Protein AF-A0A087UW26-F1 (afdb_monomer_lite)

pLDDT: mean 95.93, std 4.3, range [64.81, 98.56]

Radius of gyration: 13.19 Å; chains: 1; bounding box: 31×25×35 Å

Sequence (98 aa):
MLKVGIKRLFICDELGAHNEVDPICVLDFYIHESKQRSGFGHTLFNAVLQAEKTSPEKLAIDRPTFKSLAFLQKHYGLSSPLVQPNHYVIFPGFFDGR

Structure (mmCIF, N/CA/C/O backbone):
data_AF-A0A087UW26-F1
#
_entry.id   AF-A0A087UW26-F1
#
loop_
_atom_site.group_PDB
_atom_site.id
_atom_site.type_symbol
_atom_site.label_atom_id
_atom_site.label_alt_id
_atom_site.label_comp_id
_atom_site.label_asym_id
_atom_site.label_entity_id
_atom_site.label_seq_id
_atom_site.pdbx_PDB_ins_code
_atom_site.Cartn_x
_atom_site.Cartn_y
_atom_site.Cartn_z
_atom_site.occupancy
_atom_site.B_iso_or_equiv
_atom_site.auth_seq_id
_atom_site.auth_comp_id
_atom_site.auth_asym_id
_atom_site.auth_atom_id
_atom_site.pdbx_PDB_model_num
ATOM 1 N N . MET A 1 1 ? -14.837 -0.061 5.467 1.00 92.69 1 MET A N 1
ATOM 2 C CA . MET A 1 1 ? -14.958 -0.513 4.073 1.00 92.69 1 MET A CA 1
ATOM 3 C C . MET A 1 1 ? -13.577 -0.528 3.444 1.00 92.69 1 MET A C 1
ATOM 5 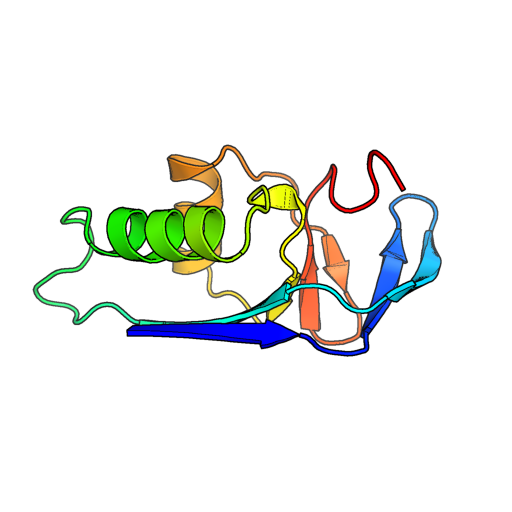O O . MET A 1 1 ? -12.822 0.415 3.641 1.00 92.69 1 MET A O 1
ATOM 9 N N . LEU A 1 2 ? -13.251 -1.600 2.730 1.00 96.75 2 LEU A N 1
ATOM 10 C CA . LEU A 1 2 ? -12.038 -1.723 1.926 1.00 96.75 2 LEU A CA 1
ATOM 11 C C . LEU A 1 2 ? -12.478 -2.193 0.540 1.00 96.75 2 LEU A C 1
ATOM 13 O O . LEU A 1 2 ? -13.186 -3.192 0.441 1.00 96.75 2 LEU A O 1
ATOM 17 N N . LYS A 1 3 ? -12.118 -1.443 -0.501 1.00 98.00 3 LYS A N 1
ATOM 18 C CA . LYS A 1 3 ? -12.441 -1.747 -1.894 1.00 98.00 3 LYS A CA 1
ATOM 19 C C . LYS A 1 3 ? -11.158 -2.089 -2.631 1.00 98.00 3 LYS A C 1
ATOM 21 O O . LYS A 1 3 ? -10.223 -1.286 -2.643 1.00 98.00 3 LYS A O 1
ATOM 26 N N . VAL A 1 4 ? -11.157 -3.245 -3.282 1.00 98.31 4 VAL A N 1
ATOM 27 C CA . VAL A 1 4 ? -10.053 -3.704 -4.122 1.00 98.31 4 VAL A CA 1
ATOM 28 C C . VAL A 1 4 ? -10.528 -4.084 -5.517 1.00 98.31 4 VAL A C 1
ATOM 30 O O . VAL A 1 4 ? -11.724 -4.266 -5.743 1.00 98.31 4 VAL A O 1
ATOM 33 N N . GLY A 1 5 ? -9.597 -4.171 -6.461 1.00 97.88 5 GLY A N 1
ATOM 34 C CA . GLY A 1 5 ? -9.869 -4.708 -7.790 1.00 97.88 5 GLY A CA 1
ATOM 35 C C . GLY A 1 5 ? -8.630 -4.736 -8.673 1.00 97.88 5 GLY A C 1
ATOM 36 O O . GLY A 1 5 ? -7.697 -3.966 -8.461 1.00 97.88 5 GLY A O 1
ATOM 37 N N . ILE A 1 6 ? -8.633 -5.609 -9.677 1.00 98.19 6 ILE A N 1
ATOM 38 C CA . ILE A 1 6 ? -7.549 -5.698 -10.659 1.00 98.19 6 ILE A CA 1
ATOM 39 C C . ILE A 1 6 ? -7.607 -4.487 -11.596 1.00 98.19 6 ILE A C 1
ATOM 41 O O . ILE A 1 6 ? -8.686 -4.100 -12.064 1.00 98.19 6 ILE A O 1
ATOM 45 N N . LYS A 1 7 ? -6.450 -3.880 -11.873 1.00 98.19 7 LYS A N 1
ATOM 46 C CA . LYS A 1 7 ? -6.310 -2.790 -12.846 1.00 98.19 7 LYS A CA 1
ATOM 47 C C . LYS A 1 7 ? -5.100 -3.024 -13.728 1.00 98.19 7 LYS A C 1
ATOM 49 O O . LYS A 1 7 ? -4.044 -3.378 -13.225 1.00 98.19 7 LYS A O 1
ATOM 54 N N . ARG A 1 8 ? -5.252 -2.729 -15.018 1.00 98.00 8 ARG A N 1
ATOM 55 C CA . ARG A 1 8 ? -4.134 -2.632 -15.951 1.00 98.00 8 ARG A CA 1
ATOM 56 C C . ARG A 1 8 ? -3.362 -1.345 -15.669 1.00 98.00 8 ARG A C 1
ATOM 58 O O . ARG A 1 8 ? -3.930 -0.264 -15.823 1.00 98.00 8 ARG A O 1
ATOM 65 N N . LEU A 1 9 ? -2.101 -1.453 -15.259 1.00 97.50 9 LEU A N 1
ATOM 66 C CA . LEU A 1 9 ? -1.239 -0.319 -14.922 1.00 97.50 9 LEU A CA 1
ATOM 67 C C . LEU A 1 9 ? 0.097 -0.397 -15.671 1.00 97.50 9 LEU A C 1
ATOM 69 O O . LEU A 1 9 ? 0.654 -1.475 -15.855 1.00 97.50 9 LEU A O 1
ATOM 73 N N . PHE A 1 10 ? 0.636 0.769 -16.029 1.00 96.69 10 PHE A N 1
ATOM 74 C CA . PHE A 1 10 ? 2.038 0.939 -16.414 1.00 96.69 10 PHE A CA 1
ATOM 75 C C . PHE A 1 10 ? 2.816 1.432 -15.193 1.00 96.69 10 PHE A C 1
ATOM 77 O O . PHE A 1 10 ? 2.513 2.506 -14.670 1.00 96.69 10 PHE A O 1
ATOM 84 N N . ILE A 1 11 ? 3.771 0.636 -14.716 1.00 96.50 11 ILE A N 1
ATOM 85 C CA . ILE A 1 11 ? 4.495 0.852 -13.457 1.00 96.50 11 ILE A CA 1
ATOM 86 C C . ILE A 1 11 ? 6.000 0.832 -13.728 1.00 96.50 11 ILE A C 1
ATOM 88 O O . ILE A 1 11 ? 6.490 -0.050 -14.430 1.00 96.50 11 ILE A O 1
ATOM 92 N N . CYS A 1 12 ? 6.721 1.798 -13.171 1.00 95.31 12 CYS A N 1
ATOM 93 C CA . CYS A 1 12 ? 8.177 1.831 -13.158 1.00 95.31 12 CYS A CA 1
ATOM 94 C C . CYS A 1 12 ? 8.710 0.950 -12.027 1.00 95.31 12 CYS A C 1
ATOM 96 O O . CYS A 1 12 ? 8.286 1.096 -10.875 1.00 95.31 12 CYS A O 1
ATOM 98 N N . ASP A 1 13 ? 9.646 0.064 -12.351 1.00 90.69 13 ASP A N 1
ATOM 99 C CA . ASP A 1 13 ? 10.429 -0.649 -11.344 1.00 90.69 13 ASP A CA 1
ATOM 100 C C . ASP A 1 13 ? 11.566 0.217 -10.773 1.00 90.69 13 ASP A C 1
ATOM 102 O O . ASP A 1 13 ? 11.754 1.377 -11.149 1.00 90.69 13 ASP A O 1
ATOM 106 N N . GLU A 1 14 ? 12.319 -0.347 -9.828 1.00 85.62 14 GLU A N 1
ATOM 107 C CA . GLU A 1 14 ? 13.429 0.331 -9.145 1.00 85.62 14 GLU A CA 1
ATOM 108 C C . GLU A 1 14 ? 14.598 0.683 -10.083 1.00 85.62 14 GLU A C 1
ATOM 110 O O . GLU A 1 14 ? 15.395 1.564 -9.766 1.00 85.62 14 GLU A O 1
ATOM 115 N N . LEU A 1 15 ? 14.686 0.033 -11.249 1.00 88.12 15 LEU A N 1
ATOM 116 C CA . LEU A 1 15 ? 15.682 0.306 -12.287 1.00 88.12 15 LEU A CA 1
ATOM 117 C C . LEU A 1 15 ? 15.179 1.336 -13.314 1.00 88.12 15 LEU A C 1
ATOM 119 O O . LEU A 1 15 ? 15.914 1.710 -14.228 1.00 88.12 15 LEU A O 1
ATOM 123 N N . GLY A 1 16 ? 13.938 1.811 -13.161 1.00 85.94 16 GLY A N 1
ATOM 124 C CA . GLY A 1 16 ? 13.297 2.777 -14.045 1.00 85.94 16 GLY A CA 1
ATOM 125 C C . GLY A 1 16 ? 12.665 2.165 -15.295 1.00 85.94 16 GLY A C 1
ATOM 126 O O . GLY A 1 16 ? 12.196 2.915 -16.153 1.00 85.94 16 GLY A O 1
ATOM 127 N N . ALA A 1 17 ? 12.616 0.836 -15.426 1.00 91.75 17 ALA A N 1
ATOM 128 C CA . ALA A 1 17 ? 11.967 0.201 -16.565 1.00 91.75 17 ALA A CA 1
ATOM 129 C C . ALA A 1 17 ? 10.442 0.186 -16.391 1.00 91.75 17 ALA A C 1
AT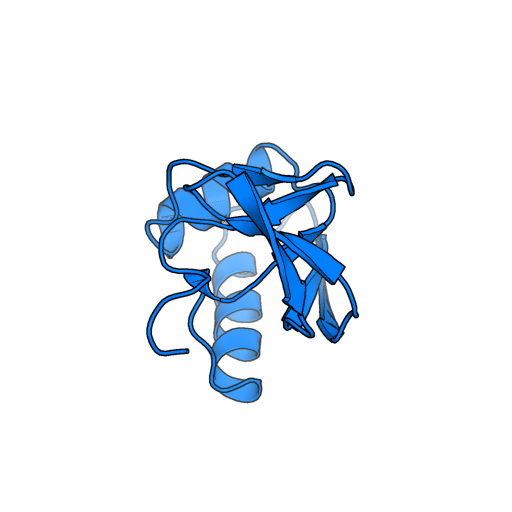OM 131 O O . ALA A 1 17 ? 9.902 -0.039 -15.304 1.00 91.75 17 ALA A O 1
ATOM 132 N N . HIS A 1 18 ? 9.732 0.446 -17.489 1.00 93.69 18 HIS A N 1
ATOM 133 C CA . HIS A 1 18 ? 8.274 0.453 -17.516 1.00 93.69 18 HIS A CA 1
ATOM 134 C C . HIS A 1 18 ? 7.733 -0.952 -17.765 1.00 93.69 18 HIS A C 1
ATOM 136 O O . HIS A 1 18 ? 8.048 -1.584 -18.770 1.00 93.69 18 HIS A O 1
ATOM 142 N N . ASN A 1 19 ? 6.858 -1.399 -16.873 1.00 94.88 19 ASN A N 1
ATOM 143 C CA . ASN A 1 19 ? 6.233 -2.708 -16.906 1.00 94.88 19 ASN A CA 1
ATOM 144 C C . ASN A 1 19 ? 4.710 -2.555 -16.995 1.00 94.88 19 ASN A C 1
ATOM 146 O O . ASN A 1 19 ? 4.106 -1.829 -16.201 1.00 94.88 19 ASN A O 1
ATOM 150 N N . GLU A 1 20 ? 4.083 -3.266 -17.931 1.00 96.62 20 GLU A N 1
ATOM 151 C CA . GLU A 1 20 ? 2.625 -3.389 -18.008 1.00 96.62 20 GLU A CA 1
ATOM 152 C C . GLU A 1 20 ? 2.156 -4.555 -17.133 1.00 96.62 20 GLU A C 1
ATOM 154 O O . GLU A 1 20 ? 2.651 -5.677 -17.246 1.00 96.62 20 GLU A O 1
ATOM 159 N N . VAL A 1 21 ? 1.235 -4.284 -16.208 1.00 96.44 21 VAL A N 1
ATOM 160 C CA . VAL A 1 21 ? 0.896 -5.201 -15.115 1.00 96.44 21 VAL A CA 1
ATOM 161 C C . VAL A 1 21 ? -0.596 -5.171 -14.781 1.00 96.44 21 VAL A C 1
ATOM 163 O O . VAL A 1 21 ? -1.234 -4.135 -14.937 1.00 96.44 21 VAL A O 1
ATOM 166 N N . ASP A 1 22 ? -1.135 -6.281 -14.265 1.00 97.44 22 ASP A N 1
ATOM 167 C CA . ASP A 1 22 ? -2.517 -6.388 -13.761 1.00 97.44 22 ASP A CA 1
ATOM 168 C C . ASP A 1 22 ? -2.571 -6.677 -12.243 1.00 97.44 22 ASP A C 1
ATOM 170 O O . ASP A 1 22 ? -3.021 -7.750 -11.833 1.00 97.44 22 ASP A O 1
ATOM 174 N N . PRO A 1 23 ? -2.069 -5.789 -11.365 1.00 97.31 23 PRO A N 1
ATOM 175 C CA . PRO A 1 23 ? -2.065 -6.036 -9.931 1.00 97.31 23 PRO A CA 1
ATOM 176 C C . PRO A 1 23 ? -3.448 -5.861 -9.313 1.00 97.31 23 PRO A C 1
ATOM 178 O O . PRO A 1 23 ? -4.303 -5.108 -9.796 1.00 97.31 23 PRO A O 1
ATOM 181 N N . ILE A 1 24 ? -3.617 -6.482 -8.150 1.00 98.12 24 ILE A N 1
ATOM 182 C CA . ILE A 1 24 ? -4.708 -6.155 -7.240 1.00 98.12 24 ILE A CA 1
ATOM 183 C C . ILE A 1 24 ? -4.430 -4.778 -6.649 1.00 98.12 24 ILE A C 1
ATOM 185 O O . ILE A 1 24 ? -3.380 -4.524 -6.054 1.00 98.12 24 ILE A O 1
ATOM 189 N N . CYS A 1 25 ? -5.392 -3.881 -6.826 1.00 98.56 25 CYS A N 1
ATOM 190 C CA . CYS A 1 25 ? -5.285 -2.503 -6.396 1.00 98.56 25 CYS A CA 1
ATOM 191 C C . CYS A 1 25 ? -6.163 -2.236 -5.183 1.00 98.56 25 CYS A C 1
ATOM 193 O O . CYS A 1 25 ? -7.335 -2.611 -5.177 1.00 98.56 25 CYS A O 1
ATOM 195 N N . VAL A 1 26 ? -5.634 -1.519 -4.194 1.00 98.38 26 VAL A N 1
ATOM 196 C CA . VAL A 1 26 ? -6.434 -0.921 -3.122 1.00 98.38 26 VAL A CA 1
ATOM 197 C C . VAL A 1 2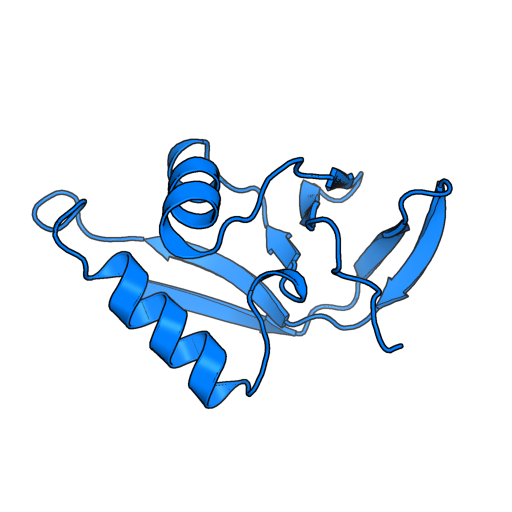6 ? -6.961 0.419 -3.619 1.00 98.38 26 VAL A C 1
ATOM 199 O O . VAL A 1 26 ? -6.187 1.345 -3.844 1.00 98.38 26 VAL A O 1
ATOM 202 N N . LEU A 1 27 ? -8.278 0.495 -3.814 1.00 98.00 27 LEU A N 1
ATOM 203 C CA . LEU A 1 27 ? -8.957 1.617 -4.472 1.00 98.00 27 LEU A CA 1
ATOM 204 C C . LEU A 1 27 ? -9.648 2.561 -3.487 1.00 98.00 27 LEU A C 1
ATOM 206 O O . LEU A 1 27 ? -9.883 3.722 -3.799 1.00 98.00 27 LEU A O 1
ATOM 210 N N . ASP A 1 28 ? -10.072 2.043 -2.337 1.00 96.62 28 ASP A N 1
ATOM 211 C CA . ASP A 1 28 ? -10.652 2.845 -1.264 1.00 96.62 28 ASP A CA 1
ATOM 212 C C . ASP A 1 28 ? -10.479 2.118 0.069 1.00 96.62 28 ASP A C 1
ATOM 214 O O . ASP A 1 28 ? -10.698 0.907 0.156 1.00 96.62 28 ASP A O 1
ATOM 218 N N . PHE A 1 29 ? -10.099 2.848 1.113 1.00 96.19 29 PHE A N 1
ATOM 219 C CA . PHE A 1 29 ? -9.917 2.298 2.446 1.00 96.19 29 PHE A CA 1
ATOM 220 C C . PHE A 1 29 ? -10.393 3.285 3.507 1.00 96.19 29 PHE A C 1
ATOM 222 O O . PHE A 1 29 ? -9.725 4.264 3.837 1.00 96.19 29 PHE A O 1
ATOM 229 N N . TYR A 1 30 ? -11.552 2.977 4.083 1.00 94.69 30 TYR A N 1
ATOM 230 C CA . TYR A 1 30 ? -12.206 3.819 5.071 1.00 94.69 30 TYR A CA 1
ATOM 231 C C . TYR A 1 30 ? -12.612 3.022 6.307 1.00 94.69 30 TYR A C 1
ATOM 233 O O . TYR A 1 30 ? -13.269 1.981 6.229 1.00 94.69 30 TYR A O 1
ATOM 241 N N . ILE A 1 31 ? -12.275 3.555 7.475 1.00 96.19 31 ILE A N 1
ATOM 242 C CA . ILE A 1 31 ? -12.785 3.105 8.768 1.00 96.19 31 ILE A CA 1
ATOM 243 C C . ILE A 1 31 ? -13.445 4.314 9.411 1.00 96.19 31 ILE A C 1
ATOM 245 O O . ILE A 1 31 ? -12.801 5.359 9.530 1.00 96.19 31 ILE A O 1
ATOM 249 N N . HIS A 1 32 ? -14.696 4.152 9.843 1.00 96.50 32 HIS A N 1
ATOM 250 C CA . HIS A 1 32 ? -15.425 5.202 10.548 1.00 96.50 32 HIS A CA 1
ATOM 251 C C . HIS A 1 32 ? -14.604 5.722 11.733 1.00 96.50 32 HIS A C 1
ATOM 253 O O . HIS A 1 32 ? -13.989 4.940 12.462 1.00 96.50 32 HIS A O 1
ATOM 259 N N . GLU A 1 33 ? -14.582 7.036 11.922 1.00 95.56 33 GLU A N 1
ATOM 260 C CA . GLU A 1 33 ? -13.663 7.754 12.807 1.00 95.56 33 GLU A CA 1
ATOM 261 C C . GLU A 1 33 ? -13.732 7.226 14.243 1.00 95.56 33 GLU A C 1
ATOM 263 O O . GLU A 1 33 ? -12.695 6.995 14.862 1.00 95.56 33 GLU A O 1
ATOM 268 N N . SER A 1 34 ? -14.939 6.915 14.733 1.00 96.81 34 SER A N 1
ATOM 269 C CA . SER A 1 34 ? -15.166 6.349 16.075 1.00 96.81 34 SER A CA 1
ATOM 270 C C . SER A 1 34 ? -14.567 4.952 16.300 1.00 96.81 34 SER A C 1
ATOM 272 O O . SER A 1 34 ? -14.560 4.461 17.427 1.00 96.81 34 SER A O 1
ATOM 274 N N . LYS A 1 35 ? -14.091 4.290 15.239 1.00 95.94 35 LYS A N 1
ATOM 275 C CA . LYS A 1 35 ? -13.500 2.941 15.251 1.00 95.94 35 LYS A CA 1
ATOM 276 C C . LYS A 1 35 ? -12.072 2.915 14.690 1.00 95.94 35 LYS A C 1
ATOM 278 O O . LYS A 1 35 ? -11.470 1.843 14.568 1.00 95.94 35 LYS A O 1
ATOM 283 N N . GLN A 1 36 ? -11.510 4.069 14.320 1.00 94.19 36 GLN A N 1
ATOM 284 C CA . GLN A 1 36 ? -10.121 4.147 13.874 1.00 94.19 36 GLN A CA 1
ATOM 285 C C . GLN A 1 36 ? -9.173 3.774 15.018 1.00 94.19 36 GLN A C 1
ATOM 287 O O . GLN A 1 36 ? -9.444 4.029 16.186 1.00 94.19 36 GLN A O 1
ATOM 292 N N . ARG A 1 37 ? -8.031 3.168 14.671 1.00 93.75 37 ARG A N 1
ATOM 293 C CA . ARG A 1 37 ? -7.009 2.690 15.625 1.00 93.75 37 ARG A CA 1
ATOM 294 C C . ARG A 1 37 ? -7.478 1.582 16.588 1.00 93.75 37 ARG A C 1
ATOM 296 O O . ARG A 1 37 ? -6.730 1.233 17.491 1.00 93.75 37 ARG A O 1
ATOM 303 N N . SER A 1 38 ? -8.634 0.959 16.338 1.00 95.50 38 SER A N 1
ATOM 304 C CA . SER A 1 38 ? -9.155 -0.190 17.104 1.00 95.50 38 SER A CA 1
ATOM 305 C C . SER A 1 38 ? -8.934 -1.553 16.423 1.00 95.50 38 SER A C 1
ATOM 307 O O . SER A 1 38 ? -9.620 -2.517 16.737 1.00 95.50 38 SER A O 1
ATOM 309 N N . GLY A 1 39 ? -8.024 -1.647 15.447 1.00 95.88 39 GLY A N 1
ATOM 310 C CA . GLY A 1 39 ? -7.665 -2.912 14.781 1.00 95.88 39 GLY A CA 1
ATOM 311 C C . GLY A 1 39 ? -8.512 -3.301 13.561 1.00 95.88 39 GLY A C 1
ATOM 312 O O . GLY A 1 39 ? -8.022 -4.037 12.711 1.00 95.88 39 GLY A O 1
ATOM 313 N N . PHE A 1 40 ? -9.711 -2.736 13.379 1.00 97.50 40 PHE A N 1
ATOM 314 C CA . PHE A 1 40 ? -10.606 -3.094 12.261 1.00 97.50 40 PHE A CA 1
ATOM 315 C C . PHE A 1 40 ? -9.990 -2.932 10.868 1.00 97.50 40 PHE A C 1
ATOM 317 O O . PHE A 1 40 ? -10.266 -3.730 9.976 1.00 97.50 40 PHE A O 1
ATOM 324 N N . GLY A 1 41 ? -9.141 -1.918 10.681 1.00 97.56 41 GLY A N 1
ATOM 325 C CA . GLY A 1 41 ? -8.419 -1.730 9.423 1.00 97.56 41 GLY A CA 1
ATOM 326 C C . GLY A 1 41 ? -7.535 -2.927 9.076 1.00 97.56 41 GLY A C 1
ATOM 327 O O . GLY A 1 41 ? -7.566 -3.404 7.948 1.00 97.56 41 GLY A O 1
ATOM 328 N N . HIS A 1 42 ? -6.815 -3.456 10.067 1.00 98.00 42 HIS A N 1
ATOM 329 C CA . HIS A 1 42 ? -5.956 -4.624 9.899 1.00 98.00 42 HIS A CA 1
ATOM 330 C C . HIS A 1 42 ? -6.774 -5.890 9.639 1.00 98.00 42 HIS A C 1
ATOM 332 O O . HIS A 1 42 ? -6.434 -6.663 8.751 1.00 98.00 42 HIS A O 1
ATOM 338 N N . THR A 1 43 ? -7.898 -6.066 10.343 1.00 98.12 43 THR A N 1
ATOM 339 C CA . THR A 1 43 ? -8.814 -7.191 10.109 1.00 98.12 43 THR A CA 1
ATOM 340 C C . THR A 1 43 ? -9.349 -7.207 8.677 1.00 98.12 43 THR A C 1
ATOM 342 O O . THR A 1 43 ? -9.287 -8.243 8.021 1.00 98.12 43 THR A O 1
ATOM 345 N N . LEU A 1 44 ? -9.836 -6.067 8.169 1.00 97.81 44 LEU A N 1
ATOM 346 C CA . LEU A 1 44 ? -10.341 -5.974 6.794 1.00 97.81 44 LEU A CA 1
ATOM 347 C C . LEU A 1 44 ? -9.244 -6.240 5.763 1.00 97.81 44 LEU A C 1
ATOM 349 O O . LEU A 1 44 ? -9.472 -6.958 4.795 1.00 97.81 44 LEU A O 1
ATOM 353 N N . PHE A 1 45 ? -8.061 -5.670 5.974 1.00 98.25 45 PHE A N 1
ATOM 354 C CA . PHE A 1 45 ? -6.960 -5.809 5.032 1.00 98.25 45 PHE A CA 1
ATOM 355 C C . PHE A 1 45 ? -6.416 -7.246 5.006 1.00 98.25 45 PHE A C 1
ATOM 357 O O . PHE A 1 45 ? -6.218 -7.795 3.928 1.00 98.25 45 PHE A O 1
ATOM 364 N N . ASN A 1 46 ? -6.295 -7.917 6.159 1.00 98.19 46 ASN A N 1
ATOM 365 C CA . ASN A 1 46 ? -5.929 -9.339 6.213 1.00 98.19 46 ASN A CA 1
ATOM 366 C C . ASN A 1 46 ? -6.952 -10.240 5.515 1.00 98.19 46 ASN A C 1
ATOM 368 O O . ASN A 1 4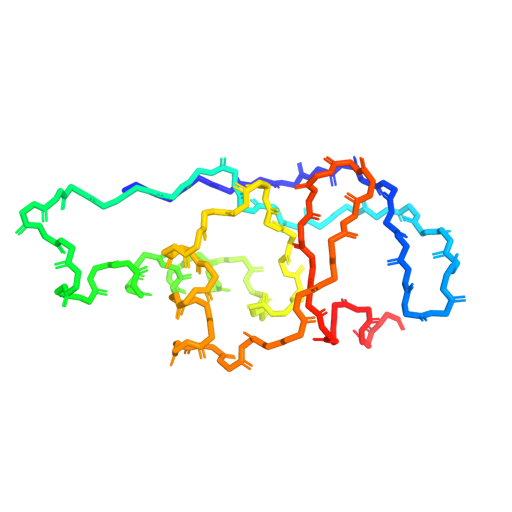6 ? -6.557 -11.186 4.840 1.00 98.19 46 ASN A O 1
ATOM 372 N N . ALA A 1 47 ? -8.249 -9.950 5.654 1.00 98.00 47 ALA A N 1
ATOM 373 C CA . ALA A 1 47 ? -9.285 -10.713 4.963 1.00 98.00 47 ALA A CA 1
ATOM 374 C C . ALA A 1 47 ? -9.134 -10.615 3.435 1.00 98.00 47 ALA A C 1
ATOM 376 O O . ALA A 1 47 ? -9.260 -11.625 2.747 1.00 98.00 47 ALA A O 1
ATOM 377 N N . VAL A 1 48 ? -8.797 -9.428 2.914 1.00 97.25 48 VAL A N 1
ATOM 378 C CA . VAL A 1 48 ? -8.485 -9.242 1.488 1.00 97.25 48 VAL A CA 1
ATOM 379 C C . VAL A 1 48 ? -7.253 -10.046 1.082 1.00 97.25 48 VAL A C 1
ATOM 381 O O . VAL A 1 48 ? -7.325 -10.797 0.118 1.00 97.25 48 VAL A O 1
ATOM 384 N N . LEU A 1 49 ? -6.148 -9.959 1.829 1.00 98.00 49 LEU A N 1
ATOM 385 C CA . LEU A 1 49 ? -4.922 -10.707 1.510 1.00 98.00 49 LEU A CA 1
ATOM 386 C C . LEU A 1 49 ? -5.161 -12.223 1.449 1.00 98.00 49 LEU A C 1
ATOM 388 O O . LEU A 1 49 ? -4.648 -12.898 0.560 1.00 98.00 49 LEU A O 1
ATOM 392 N N . GLN A 1 50 ? -5.968 -12.753 2.372 1.00 98.06 50 GLN A N 1
ATOM 393 C CA . GLN A 1 50 ? -6.323 -14.172 2.412 1.00 98.06 50 GLN A CA 1
ATOM 394 C C . GLN A 1 50 ? -7.230 -14.581 1.248 1.00 98.06 50 GLN A C 1
ATOM 396 O O . GLN A 1 50 ? -6.976 -15.606 0.617 1.00 98.06 50 GLN A O 1
ATOM 401 N N . ALA A 1 51 ? -8.272 -13.795 0.960 1.00 97.12 51 ALA A N 1
ATOM 402 C CA . ALA A 1 51 ? -9.200 -14.074 -0.134 1.00 97.12 51 ALA A CA 1
ATOM 403 C C . ALA A 1 51 ? -8.495 -14.044 -1.497 1.00 97.12 51 ALA A C 1
ATOM 405 O O . ALA A 1 51 ? -8.677 -14.947 -2.311 1.00 97.12 51 ALA A O 1
ATOM 406 N N . GLU A 1 52 ? -7.641 -13.043 -1.700 1.00 96.00 52 GLU A N 1
ATOM 407 C CA . GLU A 1 52 ? -6.887 -12.828 -2.934 1.00 96.00 52 GLU A CA 1
ATOM 408 C C . GLU A 1 52 ? -5.600 -13.666 -3.021 1.00 96.00 52 GLU A C 1
ATOM 410 O O . GLU A 1 52 ? -4.927 -13.664 -4.049 1.00 96.00 52 GLU A O 1
ATOM 415 N N . LYS A 1 53 ? -5.241 -14.388 -1.949 1.00 96.50 53 LYS A N 1
ATOM 416 C CA . LYS A 1 53 ? -4.023 -15.215 -1.844 1.00 96.50 53 LYS A CA 1
ATOM 417 C C . LYS A 1 53 ? -2.754 -14.460 -2.256 1.00 96.50 53 LYS A C 1
ATOM 419 O O . LYS A 1 53 ? -1.908 -14.989 -2.973 1.00 96.50 53 LYS A O 1
ATOM 424 N N . THR A 1 54 ? -2.626 -13.224 -1.787 1.00 96.00 54 THR A N 1
ATOM 425 C CA . THR A 1 54 ? -1.516 -12.327 -2.125 1.00 96.00 54 THR A CA 1
ATOM 426 C C . THR A 1 54 ? -0.817 -11.823 -0.868 1.00 96.00 54 THR A C 1
ATOM 428 O O . THR A 1 54 ? -1.395 -11.825 0.221 1.00 96.00 54 THR A O 1
ATOM 431 N N . SER A 1 55 ? 0.422 -11.360 -1.012 1.00 96.94 55 SER A N 1
ATOM 432 C CA . SER A 1 55 ? 1.130 -10.638 0.042 1.00 96.94 55 SER A CA 1
ATOM 433 C C . SER A 1 55 ? 0.955 -9.114 -0.099 1.00 96.94 55 SER A C 1
ATOM 435 O O . SER A 1 55 ? 0.610 -8.630 -1.185 1.00 96.94 55 SER A O 1
ATOM 437 N N . PRO A 1 56 ? 1.126 -8.341 0.992 1.00 97.62 56 PRO A N 1
ATOM 438 C CA . PRO A 1 56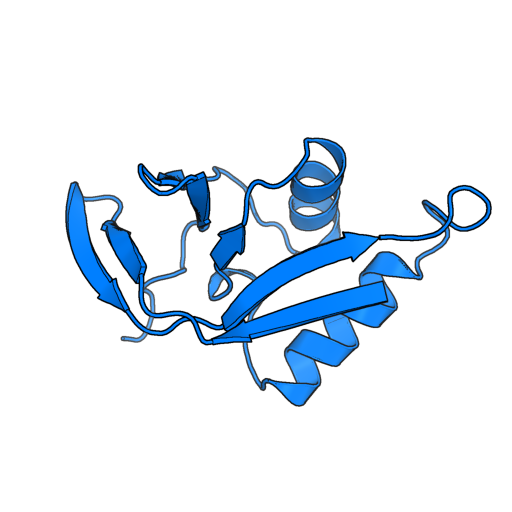 ? 0.911 -6.892 1.000 1.00 97.62 56 PRO A CA 1
ATOM 439 C C . PRO A 1 56 ? 1.749 -6.123 -0.027 1.00 97.62 56 PRO A C 1
ATOM 441 O O . PRO A 1 56 ? 1.244 -5.198 -0.657 1.00 97.62 56 PRO A O 1
ATOM 444 N N . GLU A 1 57 ? 3.012 -6.504 -0.209 1.00 97.31 57 GLU A N 1
ATOM 445 C CA . GLU A 1 57 ? 3.966 -5.861 -1.116 1.00 97.31 57 GLU A CA 1
ATOM 446 C C . GLU A 1 57 ? 3.593 -6.011 -2.597 1.00 97.31 57 GLU A C 1
ATOM 448 O O . GLU A 1 57 ? 4.054 -5.231 -3.424 1.00 97.31 57 GLU A O 1
ATOM 453 N N . LYS A 1 58 ? 2.711 -6.960 -2.937 1.00 97.38 58 LYS A N 1
ATOM 454 C CA . LYS A 1 58 ? 2.195 -7.176 -4.301 1.00 97.38 58 LYS A CA 1
ATOM 455 C C . LYS A 1 58 ? 1.015 -6.282 -4.669 1.00 97.38 58 LYS A C 1
ATOM 457 O O . LYS A 1 58 ? 0.552 -6.315 -5.809 1.00 97.38 58 LYS A O 1
ATOM 462 N N . LEU A 1 59 ? 0.500 -5.506 -3.719 1.00 98.12 59 LEU A N 1
ATOM 463 C CA . LEU A 1 59 ? -0.630 -4.617 -3.950 1.00 98.12 59 LEU A CA 1
ATOM 464 C C . LEU A 1 59 ? -0.162 -3.265 -4.488 1.00 98.12 59 LEU A C 1
ATOM 466 O O . LEU A 1 59 ? 0.825 -2.699 -4.020 1.00 98.12 59 LEU A O 1
ATOM 470 N N . ALA A 1 60 ? -0.927 -2.708 -5.426 1.00 98.31 60 ALA A N 1
ATOM 471 C CA . ALA A 1 60 ? -0.787 -1.312 -5.829 1.00 98.31 60 ALA A CA 1
ATOM 472 C C . ALA A 1 60 ? -1.826 -0.459 -5.087 1.00 98.31 60 ALA A C 1
ATOM 474 O O . ALA A 1 60 ? -3.005 -0.804 -5.032 1.00 98.31 60 ALA A O 1
ATOM 475 N N . ILE A 1 61 ? -1.417 0.657 -4.492 1.00 98.50 61 ILE A N 1
ATOM 476 C CA . ILE A 1 61 ? -2.305 1.489 -3.670 1.00 98.50 61 ILE A CA 1
ATOM 477 C C . ILE A 1 61 ? -2.619 2.782 -4.419 1.00 98.50 61 ILE A C 1
ATOM 479 O O . ILE A 1 61 ? -1.704 3.544 -4.723 1.00 98.50 61 ILE A O 1
ATOM 483 N N . ASP A 1 62 ? -3.892 3.044 -4.713 1.00 98.44 62 ASP A N 1
ATOM 484 C CA . ASP A 1 62 ? -4.315 4.265 -5.408 1.00 98.44 62 ASP A CA 1
ATOM 485 C C . ASP A 1 62 ? -4.302 5.456 -4.436 1.00 98.44 62 ASP A C 1
ATOM 487 O O . ASP A 1 62 ? -5.016 5.451 -3.430 1.00 98.44 62 ASP A O 1
ATOM 491 N N . ARG A 1 63 ? -3.465 6.466 -4.718 1.00 97.19 63 ARG A N 1
ATOM 492 C CA . ARG A 1 63 ? -3.393 7.752 -3.992 1.00 97.19 63 ARG A CA 1
ATOM 493 C C . ARG A 1 63 ? -3.463 7.609 -2.457 1.00 97.19 63 ARG A C 1
ATOM 495 O O . ARG A 1 63 ? -4.320 8.234 -1.819 1.00 97.19 63 ARG A O 1
ATOM 502 N N . PRO A 1 64 ? -2.585 6.809 -1.820 1.00 97.19 64 PRO A N 1
ATOM 503 C CA . PRO A 1 64 ? -2.660 6.579 -0.385 1.00 97.19 64 PRO A CA 1
ATOM 504 C C . PRO A 1 64 ? -2.478 7.872 0.409 1.00 97.19 64 PRO A C 1
ATOM 506 O O . PRO A 1 64 ? -1.574 8.669 0.165 1.00 97.19 64 PRO A O 1
ATOM 509 N N . THR A 1 65 ? -3.301 8.040 1.441 1.00 96.00 65 THR A N 1
ATOM 510 C CA . THR A 1 65 ? -3.096 9.100 2.435 1.00 96.00 65 THR A CA 1
ATOM 511 C C . THR A 1 65 ? -1.922 8.765 3.359 1.00 96.00 65 THR A C 1
ATOM 513 O O . THR A 1 65 ? -1.572 7.598 3.543 1.00 96.00 65 THR A O 1
ATOM 516 N N . PHE A 1 66 ? -1.377 9.764 4.059 1.00 95.94 66 PHE A N 1
ATOM 517 C CA . PHE A 1 66 ? -0.358 9.539 5.096 1.00 95.94 66 PHE A CA 1
ATOM 518 C C . PHE A 1 66 ? -0.799 8.530 6.170 1.00 95.94 66 PHE A C 1
ATOM 520 O O . PHE A 1 66 ? 0.004 7.715 6.619 1.00 95.94 66 PHE A O 1
ATOM 527 N N . LYS A 1 67 ? -2.087 8.531 6.552 1.00 95.50 67 LYS A N 1
ATOM 528 C CA . LYS A 1 67 ? -2.642 7.540 7.491 1.00 95.50 67 LYS A CA 1
ATOM 529 C C . LYS A 1 67 ? -2.594 6.123 6.909 1.00 95.50 67 LYS A C 1
ATOM 531 O O . LYS A 1 67 ? -2.311 5.186 7.650 1.00 95.50 67 LYS A O 1
ATOM 536 N N . SER A 1 68 ? -2.853 5.979 5.608 1.00 96.12 68 SER A N 1
ATOM 537 C CA . SER A 1 68 ? -2.767 4.699 4.898 1.00 96.12 68 SER A CA 1
ATOM 538 C C . SER A 1 68 ? -1.327 4.194 4.827 1.00 96.12 68 SER A C 1
ATOM 540 O O . SER A 1 68 ? -1.076 3.043 5.163 1.00 96.12 68 SER A O 1
ATOM 542 N N . LEU A 1 69 ? -0.368 5.052 4.463 1.00 97.75 69 LEU A N 1
ATOM 543 C CA . LEU A 1 69 ? 1.052 4.677 4.422 1.00 97.75 69 LEU A CA 1
ATOM 544 C C . LEU A 1 69 ? 1.564 4.251 5.806 1.00 97.75 69 LEU A C 1
ATOM 546 O O . LEU A 1 69 ? 2.168 3.191 5.939 1.00 97.75 69 LEU A O 1
ATOM 550 N N . ALA A 1 70 ? 1.243 5.015 6.856 1.00 97.50 70 ALA A N 1
ATOM 551 C CA . ALA A 1 70 ? 1.612 4.665 8.228 1.00 97.50 70 ALA A CA 1
ATOM 552 C C . ALA A 1 70 ? 0.963 3.350 8.700 1.00 97.50 70 ALA A C 1
ATOM 554 O O . ALA A 1 70 ? 1.574 2.580 9.440 1.00 97.50 70 ALA A O 1
ATOM 555 N N . PHE A 1 71 ? -0.275 3.074 8.274 1.00 98.06 71 PHE A N 1
ATOM 556 C CA . PHE A 1 71 ? -0.940 1.799 8.534 1.00 98.06 71 PHE A CA 1
ATOM 557 C C . PHE A 1 71 ? -0.195 0.629 7.875 1.00 98.06 71 PHE A C 1
ATOM 559 O O . PHE A 1 71 ? 0.068 -0.367 8.550 1.00 98.06 71 PHE A O 1
ATOM 566 N N . LEU A 1 72 ? 0.177 0.768 6.598 1.00 98.31 72 LEU A N 1
ATOM 567 C CA . LEU A 1 72 ? 0.894 -0.266 5.849 1.00 98.31 72 LEU A CA 1
ATOM 568 C C . LEU A 1 72 ? 2.273 -0.551 6.453 1.00 98.31 72 LEU A C 1
ATOM 570 O O . LEU A 1 72 ? 2.613 -1.709 6.685 1.00 98.31 72 LEU A O 1
ATOM 574 N N . GLN A 1 73 ? 3.015 0.497 6.811 1.00 98.38 73 GLN A N 1
ATOM 575 C CA . GLN A 1 73 ? 4.302 0.360 7.488 1.00 98.38 73 GLN A CA 1
ATOM 576 C C . GLN A 1 73 ? 4.162 -0.361 8.834 1.00 98.38 73 GLN A C 1
ATOM 578 O O . GLN A 1 73 ? 4.898 -1.303 9.116 1.00 98.38 73 GLN A O 1
ATOM 583 N N . LYS A 1 74 ? 3.195 0.049 9.666 1.00 98.00 74 LYS A N 1
ATOM 584 C CA . LYS A 1 74 ? 2.997 -0.520 11.006 1.00 98.00 74 LYS A CA 1
ATOM 585 C C . LYS A 1 74 ? 2.616 -2.001 10.975 1.00 98.00 74 LYS A C 1
ATOM 587 O O . LYS A 1 74 ? 3.074 -2.755 11.826 1.00 98.00 74 LYS A O 1
ATOM 592 N N . HIS A 1 75 ? 1.711 -2.389 10.079 1.00 98.19 75 HIS A N 1
ATOM 593 C CA . HIS A 1 75 ? 1.099 -3.720 10.106 1.00 98.19 75 HIS A CA 1
ATOM 594 C C . HIS A 1 75 ? 1.761 -4.730 9.170 1.00 98.19 75 HIS A C 1
ATOM 596 O O . HIS A 1 75 ? 1.643 -5.926 9.418 1.00 98.19 75 HIS A O 1
ATOM 602 N N . TYR A 1 76 ? 2.441 -4.260 8.123 1.00 98.12 76 TYR A N 1
ATOM 603 C CA . TYR A 1 76 ? 2.998 -5.114 7.073 1.00 98.12 76 TYR A CA 1
ATOM 604 C C . TYR A 1 76 ? 4.474 -4.825 6.781 1.00 98.12 76 TYR A C 1
ATOM 606 O O . TYR A 1 76 ? 5.037 -5.423 5.874 1.00 98.12 76 TYR A O 1
ATOM 614 N N . GLY A 1 77 ? 5.113 -3.903 7.511 1.00 98.06 77 GLY A N 1
ATOM 615 C CA . GLY A 1 77 ? 6.526 -3.567 7.310 1.00 98.06 77 GLY A CA 1
ATOM 616 C C . GLY A 1 77 ? 6.825 -2.853 5.988 1.00 98.06 77 GLY A C 1
ATOM 617 O O . GLY A 1 77 ? 7.992 -2.635 5.667 1.00 98.06 77 GLY A O 1
ATOM 618 N N . LEU A 1 78 ? 5.793 -2.459 5.233 1.00 98.00 78 LEU A N 1
ATOM 619 C CA . LEU A 1 78 ? 5.948 -1.803 3.939 1.00 98.00 78 LEU A CA 1
ATOM 620 C C . LEU A 1 78 ? 6.549 -0.405 4.123 1.00 98.00 78 LEU A C 1
ATOM 622 O O . LEU A 1 78 ? 5.913 0.506 4.658 1.00 98.00 78 LEU A O 1
ATOM 626 N N . SER A 1 79 ? 7.798 -0.252 3.696 1.00 96.31 79 SER A N 1
ATOM 627 C CA . SER A 1 79 ? 8.582 0.979 3.791 1.00 96.31 79 SER A CA 1
ATOM 628 C C . SER A 1 79 ? 9.154 1.356 2.424 1.00 96.31 79 SER A C 1
ATOM 630 O O . SER A 1 79 ? 9.089 0.562 1.490 1.00 96.31 79 SER A O 1
ATOM 632 N N . SER A 1 80 ? 9.667 2.582 2.293 1.00 96.00 80 SER A N 1
ATOM 633 C CA . SER A 1 80 ? 10.207 3.110 1.028 1.00 96.00 80 SER A CA 1
ATOM 634 C C . SER A 1 80 ? 9.192 3.084 -0.132 1.00 96.00 80 SER A C 1
ATOM 636 O O . SER A 1 80 ? 9.429 2.420 -1.138 1.00 96.00 80 SER A O 1
ATOM 638 N N . PRO A 1 81 ? 8.043 3.781 -0.009 1.00 96.56 81 PRO A N 1
ATOM 639 C CA . PRO A 1 81 ? 7.021 3.785 -1.053 1.00 96.56 81 PRO A CA 1
ATOM 640 C C . PRO A 1 81 ? 7.572 4.336 -2.373 1.00 96.56 81 PRO A C 1
ATOM 642 O O . PRO A 1 81 ? 8.152 5.422 -2.411 1.00 96.56 81 PRO A O 1
ATOM 645 N N . LEU A 1 82 ? 7.320 3.616 -3.464 1.00 96.19 82 LEU A N 1
ATOM 646 C CA . LEU A 1 82 ? 7.683 4.020 -4.819 1.00 96.19 82 LEU A CA 1
ATOM 647 C C . LEU A 1 82 ? 6.456 4.647 -5.484 1.00 96.19 82 LEU A C 1
ATOM 649 O O . LEU A 1 82 ? 5.536 3.948 -5.924 1.00 96.19 82 LEU A O 1
ATOM 653 N N . VAL A 1 83 ? 6.431 5.980 -5.518 1.00 96.44 83 VAL A N 1
ATOM 654 C CA . VAL A 1 83 ? 5.345 6.754 -6.133 1.00 96.44 83 VAL A CA 1
ATOM 655 C C . VAL A 1 83 ? 5.459 6.685 -7.650 1.00 96.44 83 VAL A C 1
ATOM 657 O O . VAL A 1 83 ? 6.499 6.995 -8.223 1.00 96.44 83 VAL A O 1
ATOM 660 N N . GLN A 1 84 ? 4.362 6.306 -8.294 1.00 97.31 84 GLN A N 1
ATOM 661 C CA . GLN A 1 84 ? 4.290 6.109 -9.734 1.00 97.31 84 GLN A CA 1
ATOM 662 C C . GLN A 1 84 ? 3.678 7.337 -10.430 1.00 97.31 84 GLN A C 1
ATOM 664 O O . GLN A 1 84 ? 2.843 8.029 -9.835 1.00 97.31 84 GLN A O 1
ATOM 669 N N . PRO A 1 85 ? 3.995 7.594 -11.714 1.00 94.06 85 PRO A N 1
ATOM 670 C CA . PRO A 1 85 ? 3.418 8.714 -12.469 1.00 94.06 85 PRO A CA 1
ATOM 671 C C . PRO A 1 85 ? 1.886 8.688 -12.585 1.00 94.06 85 PRO A C 1
ATOM 673 O O . PRO A 1 85 ? 1.259 9.725 -12.761 1.00 94.06 85 PRO A O 1
ATOM 676 N N . ASN A 1 86 ? 1.264 7.512 -12.461 1.00 94.88 86 ASN A N 1
ATOM 677 C CA . ASN A 1 86 ? -0.193 7.330 -12.472 1.00 94.88 86 ASN A CA 1
ATOM 678 C C . ASN A 1 86 ? -0.848 7.499 -11.083 1.00 94.88 86 ASN A C 1
ATOM 680 O O . ASN A 1 86 ? -2.033 7.208 -10.925 1.00 94.88 86 ASN A O 1
ATOM 684 N N . HIS A 1 87 ? -0.088 7.981 -10.094 1.00 95.94 87 HIS A N 1
ATOM 685 C CA . HIS A 1 87 ? -0.489 8.240 -8.707 1.00 95.94 87 HIS A CA 1
ATOM 686 C C . HIS A 1 87 ? -0.751 6.986 -7.858 1.00 95.94 87 HIS A C 1
ATOM 688 O O . HIS A 1 87 ? -1.205 7.105 -6.715 1.00 95.94 87 HIS A O 1
ATOM 694 N N . TYR A 1 88 ? -0.432 5.800 -8.378 1.00 98.19 88 TYR A N 1
ATOM 695 C CA . TYR A 1 88 ? -0.336 4.605 -7.553 1.00 98.19 88 TYR A CA 1
ATOM 696 C C . TYR A 1 88 ? 0.966 4.612 -6.754 1.00 98.19 88 TYR A C 1
ATOM 698 O O . TYR A 1 88 ? 1.967 5.221 -7.134 1.00 98.19 88 TYR A O 1
ATOM 706 N N . VAL A 1 89 ? 0.949 3.901 -5.638 1.00 98.25 89 VAL A N 1
ATOM 707 C CA . VAL A 1 89 ? 2.130 3.596 -4.839 1.00 98.25 89 VAL A CA 1
ATOM 708 C C . VAL A 1 89 ? 2.295 2.090 -4.789 1.00 98.25 89 VAL A C 1
ATOM 710 O O . VAL A 1 89 ? 1.348 1.370 -4.471 1.00 98.25 89 VAL A O 1
ATOM 713 N N . ILE A 1 90 ? 3.506 1.635 -5.084 1.00 97.88 90 ILE A N 1
ATOM 714 C CA . ILE A 1 90 ? 3.950 0.262 -4.837 1.00 97.88 90 ILE A CA 1
ATOM 715 C C . ILE A 1 90 ? 5.067 0.278 -3.789 1.00 97.88 90 ILE A C 1
ATOM 717 O O . ILE A 1 90 ? 5.545 1.345 -3.389 1.00 97.88 90 ILE A O 1
ATOM 721 N N . PHE A 1 91 ? 5.488 -0.900 -3.347 1.00 97.56 91 PHE A N 1
ATOM 722 C CA . PHE A 1 91 ? 6.557 -1.062 -2.365 1.00 97.56 91 PHE A CA 1
ATOM 723 C C . PHE A 1 91 ? 7.645 -2.003 -2.893 1.00 97.56 91 PHE A C 1
ATOM 725 O O . PHE A 1 91 ? 7.376 -2.776 -3.818 1.00 97.56 91 PHE A O 1
ATOM 732 N N . PRO A 1 92 ? 8.860 -1.959 -2.317 1.00 96.25 92 PRO A N 1
ATOM 733 C CA . PRO A 1 92 ? 9.892 -2.946 -2.600 1.00 96.25 92 PRO A CA 1
ATOM 734 C C . PRO A 1 92 ? 9.343 -4.363 -2.449 1.00 96.25 92 PRO A C 1
ATOM 736 O O . PRO A 1 92 ? 8.529 -4.638 -1.563 1.00 96.25 92 PRO A O 1
ATOM 739 N N . GLY A 1 93 ? 9.759 -5.248 -3.347 1.00 94.88 93 GLY A N 1
ATOM 740 C CA . GLY A 1 93 ? 9.236 -6.606 -3.432 1.00 94.88 93 GLY A CA 1
ATOM 741 C C . GLY A 1 93 ? 7.983 -6.760 -4.298 1.00 94.88 93 GLY A C 1
ATOM 742 O O . GLY A 1 93 ? 7.554 -7.886 -4.539 1.00 94.88 93 GLY A O 1
ATOM 743 N N . PHE A 1 94 ? 7.408 -5.680 -4.845 1.00 97.00 94 PHE A N 1
ATOM 744 C CA . PHE A 1 94 ? 6.254 -5.758 -5.755 1.00 97.00 94 PHE A CA 1
ATOM 745 C C . PHE A 1 94 ? 6.514 -6.678 -6.961 1.00 97.00 94 PHE A C 1
ATOM 747 O O . PHE A 1 94 ? 5.667 -7.497 -7.324 1.00 97.00 94 PHE A O 1
ATOM 754 N N . PHE A 1 95 ? 7.720 -6.620 -7.530 1.00 94.56 95 PHE A N 1
ATOM 755 C CA . PHE A 1 95 ? 8.105 -7.396 -8.713 1.00 94.56 95 PHE A CA 1
ATOM 756 C C . PHE A 1 95 ? 8.735 -8.770 -8.415 1.00 94.56 95 PHE A C 1
ATOM 758 O O . PHE A 1 95 ? 8.936 -9.538 -9.351 1.00 94.56 95 PHE A O 1
ATOM 765 N N . ASP A 1 96 ? 8.990 -9.123 -7.150 1.00 92.62 96 ASP A N 1
ATOM 766 C CA . ASP A 1 96 ? 9.657 -10.387 -6.783 1.00 92.62 96 ASP A CA 1
ATOM 767 C C . ASP A 1 96 ? 8.902 -11.640 -7.261 1.00 92.62 96 ASP A C 1
ATOM 769 O O . ASP A 1 96 ? 7.673 -11.696 -7.216 1.00 92.62 96 ASP A O 1
ATOM 773 N N . GLY A 1 97 ? 9.615 -12.690 -7.665 1.00 79.12 97 GLY A N 1
ATOM 774 C CA . GLY A 1 97 ? 8.982 -13.965 -8.036 1.00 79.12 97 GLY A CA 1
ATOM 775 C C . GLY A 1 97 ? 8.061 -13.895 -9.261 1.00 79.12 97 GLY A C 1
ATOM 776 O O . GLY A 1 97 ? 7.183 -14.747 -9.403 1.00 79.12 97 GLY A O 1
ATOM 777 N N . ARG A 1 98 ? 8.237 -12.876 -10.109 1.00 64.81 98 ARG A N 1
ATOM 778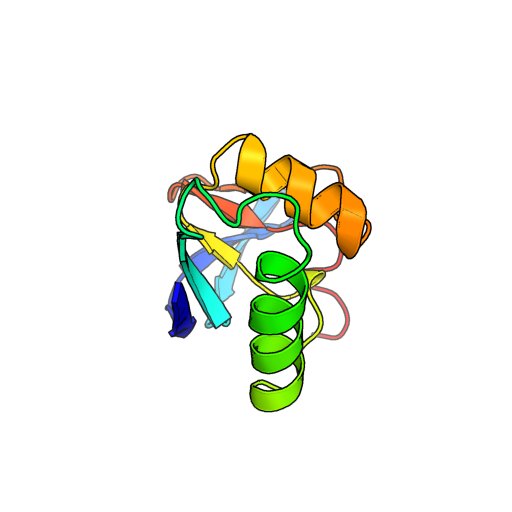 C CA . ARG A 1 98 ? 7.759 -12.879 -11.494 1.00 64.81 98 ARG A CA 1
ATOM 779 C C . ARG A 1 98 ? 8.579 -13.795 -12.384 1.00 64.81 98 ARG A C 1
ATOM 781 O O . ARG A 1 98 ? 9.793 -13.931 -12.123 1.00 64.81 98 ARG A O 1
#

Foldseek 3Di:
DWDKDWDFDFFADPVRDTDTDTFIEGDDQDDPPVCPPVCVSVVVVVVVCVVVVHAPQLYKYAQDDPVRQVVCCVRRVFDDWDQGPNRITGGPPNPPPD

InterPro domains:
  IPR007965 Gcn5-related N-acetyltransferase (GNAT) domain, ATAT-type [PF05301] (1-95)
  IPR007965 Gcn5-related N-acetyltransferase (GNAT) domain, ATAT-type [PS51730] (1-95)
  IPR038746 Alpha-tubulin N-acetyltransferase [PTHR12327] (1-97)

Organism: Stegodyphus mimosarum (NCBI:txid407821)

Secondary structure (DSSP, 8-state):
-EEEEE--EEEE-TTS-EEEE--EEEEEE---GGGTTSSHHHHHHHHHHHHTT--GGG-EEES--HHHHHHHHHHH---S-EE-TTSEEE-TTTTTT-